Protein AF-A0AA37GIE0-F1 (afdb_monomer_lite)

Sequence (118 aa):
MFTQKQQKRFSWLGVLASCALGAATFTSNHSSIEWRRCDDIHELFEKIGQKVFVPIECGNVTVPLDYSEPNSTATLDLKVIKVKAVKQPSKGNVVMHFGGPTDSGRLTMASLSETMQL

pLDDT: mean 83.8, std 19.46, range [34.72, 98.06]

Secondary structure (DSSP, 8-state):
------------------------------PPP--EE-HHHHHHHHHTT----S-EEEEEEEEES-TT-TT---EEEEEEEEE--SSSS---------S-TTS-HHHHHHHHTTGGG-

Radius of gyration: 30.04 Å; chains: 1; bounding box: 90×72×44 Å

Organism: NCBI:txid708192

Foldseek 3Di:
DDDDDDDDDDDDPDPPPDPPPPPPPPPPPDDDWDWDAPPVLQVVQVVVVHHQPAGKIKTWDKDAPDPVCVPDPHIDTDIDMDGDQPDPPDPDDDDDDPDDVPDDPRNVCSVCVVVVND

Structure (mmCIF, N/CA/C/O backbone):
data_AF-A0AA37GIE0-F1
#
_entry.id   AF-A0AA37GIE0-F1
#
loop_
_atom_site.group_PDB
_atom_site.id
_atom_site.type_symbol
_atom_site.label_atom_id
_atom_site.label_alt_id
_atom_site.label_comp_id
_atom_site.label_asym_id
_atom_site.label_entity_id
_atom_site.label_seq_id
_atom_site.pdbx_PDB_ins_code
_atom_site.Cartn_x
_atom_site.Cartn_y
_atom_site.Cartn_z
_atom_site.occupancy
_atom_site.B_iso_or_equiv
_atom_site.auth_seq_id
_atom_site.auth_comp_id
_atom_site.auth_asym_id
_atom_site.auth_atom_id
_atom_site.pdbx_PDB_model_num
ATOM 1 N N . MET A 1 1 ? 68.443 58.299 24.661 1.00 41.59 1 MET A N 1
ATOM 2 C CA . MET A 1 1 ? 68.233 56.840 24.791 1.00 41.59 1 MET A CA 1
ATOM 3 C C . MET A 1 1 ? 67.553 56.390 23.493 1.00 41.59 1 MET A C 1
ATOM 5 O O . MET A 1 1 ? 66.360 56.589 23.358 1.00 41.59 1 MET A O 1
ATOM 9 N N . PHE A 1 2 ? 68.292 56.236 22.381 1.00 35.38 2 PHE A N 1
ATOM 10 C CA . PHE A 1 2 ? 68.898 54.971 21.892 1.00 35.38 2 PHE A CA 1
ATOM 11 C C . PHE A 1 2 ? 67.900 53.796 22.035 1.00 35.38 2 PHE A C 1
ATOM 13 O O . PHE A 1 2 ? 67.473 53.537 23.148 1.00 35.38 2 PHE A O 1
ATOM 20 N N . THR A 1 3 ? 67.462 53.029 21.029 1.00 34.72 3 THR A N 1
ATOM 21 C CA . THR A 1 3 ? 67.920 52.787 19.648 1.00 34.72 3 THR A CA 1
ATOM 22 C C . THR A 1 3 ? 66.888 51.894 18.935 1.00 34.72 3 THR A C 1
ATOM 24 O O . THR A 1 3 ? 66.233 51.077 19.574 1.00 34.72 3 THR A O 1
ATOM 27 N N . GLN A 1 4 ? 66.798 52.016 17.608 1.00 49.09 4 GLN A N 1
ATOM 28 C CA . GLN A 1 4 ? 66.151 51.084 16.670 1.00 49.09 4 GLN A CA 1
ATOM 29 C C . GLN A 1 4 ? 66.593 49.618 16.852 1.00 49.09 4 GLN A C 1
ATOM 31 O O . GLN A 1 4 ? 67.789 49.364 17.003 1.00 49.09 4 GLN A O 1
ATOM 36 N N . LYS A 1 5 ? 65.683 48.651 16.637 1.00 42.91 5 LYS A N 1
ATOM 37 C CA . LYS A 1 5 ? 66.052 47.403 15.946 1.00 42.91 5 LYS A CA 1
ATOM 38 C C . LYS A 1 5 ? 64.867 46.726 15.244 1.00 42.91 5 LYS A C 1
ATOM 40 O O . LYS A 1 5 ? 63.923 46.256 15.863 1.00 42.91 5 LYS A O 1
ATOM 45 N N . GLN A 1 6 ? 64.991 46.681 13.922 1.00 49.34 6 GLN A N 1
ATOM 46 C CA . GLN A 1 6 ? 64.198 45.949 12.938 1.00 49.34 6 GLN A CA 1
ATOM 47 C C . GLN A 1 6 ? 64.127 44.442 13.239 1.00 49.34 6 GLN A C 1
ATOM 49 O O . GLN A 1 6 ? 65.168 43.798 13.384 1.00 49.34 6 GLN A O 1
ATOM 54 N N . GLN A 1 7 ? 62.926 43.859 13.220 1.00 47.84 7 GLN A N 1
ATOM 55 C CA . GLN A 1 7 ? 62.730 42.409 13.120 1.00 47.84 7 GLN A CA 1
ATOM 56 C C . GLN A 1 7 ? 62.206 42.054 11.724 1.00 47.84 7 GLN A C 1
ATOM 58 O O . GLN A 1 7 ? 61.012 42.067 11.450 1.00 47.84 7 GLN A O 1
ATOM 63 N N . LYS A 1 8 ? 63.140 41.710 10.830 1.00 49.88 8 LYS A N 1
ATOM 64 C CA . LYS A 1 8 ? 62.862 40.899 9.640 1.00 49.88 8 LYS A CA 1
ATOM 65 C C . LYS A 1 8 ? 62.649 39.454 10.081 1.00 49.88 8 LYS A C 1
ATOM 67 O O . LYS A 1 8 ? 63.519 38.929 10.772 1.00 49.88 8 LYS A O 1
ATOM 72 N N . ARG A 1 9 ? 61.577 38.807 9.612 1.00 54.31 9 ARG A N 1
ATOM 73 C CA . ARG A 1 9 ? 61.483 37.350 9.373 1.00 54.31 9 ARG A CA 1
ATOM 74 C C . ARG A 1 9 ? 60.133 37.033 8.721 1.00 54.31 9 ARG A C 1
ATOM 76 O O . ARG A 1 9 ? 59.096 37.177 9.340 1.00 54.31 9 ARG A O 1
ATOM 83 N N . PHE A 1 10 ? 60.123 36.917 7.397 1.00 46.00 10 PHE A N 1
ATOM 84 C CA . PHE A 1 10 ? 60.247 35.671 6.619 1.00 46.00 10 PHE A CA 1
ATOM 85 C C . PHE A 1 10 ? 58.851 35.228 6.154 1.00 46.00 10 PHE A C 1
ATOM 87 O O . PHE A 1 10 ? 58.170 34.445 6.803 1.00 46.00 10 PHE A O 1
ATOM 94 N N . SER A 1 11 ? 58.426 35.812 5.031 1.00 48.69 11 SER A N 1
ATOM 95 C CA . SER A 1 11 ? 57.231 35.410 4.292 1.00 48.69 11 SER A CA 1
ATOM 96 C C . SER A 1 11 ? 57.461 34.015 3.712 1.00 48.69 11 SER A C 1
ATOM 98 O O . SER A 1 11 ? 58.321 33.840 2.849 1.00 48.69 11 SER A O 1
ATOM 100 N N . TRP A 1 12 ? 56.730 33.024 4.219 1.00 42.66 12 TRP A N 1
ATOM 101 C CA . TRP A 1 12 ? 56.562 31.732 3.561 1.00 42.66 12 TRP A CA 1
ATOM 102 C C . TRP A 1 12 ? 55.289 31.819 2.720 1.00 42.66 12 TRP A C 1
ATOM 104 O O . TRP A 1 12 ? 54.180 31.700 3.235 1.00 42.66 12 TRP A O 1
ATOM 114 N N . LEU A 1 13 ? 55.455 32.043 1.417 1.00 46.38 13 LEU A N 1
ATOM 115 C CA . LEU A 1 13 ? 54.426 31.762 0.419 1.00 46.38 13 LEU A CA 1
ATOM 116 C C . LEU A 1 13 ? 54.272 30.238 0.319 1.00 46.38 13 LEU A C 1
ATOM 118 O O . LEU A 1 13 ? 54.940 29.586 -0.478 1.00 46.38 13 LEU A O 1
ATOM 122 N N . GLY A 1 14 ? 53.420 29.665 1.165 1.00 48.72 14 GLY A N 1
ATOM 123 C CA . GLY A 1 14 ? 52.933 28.299 1.008 1.00 48.72 14 GLY A CA 1
ATOM 124 C C . GLY A 1 14 ? 51.670 28.304 0.155 1.00 48.72 14 GLY A C 1
ATOM 125 O O . GLY A 1 14 ? 50.579 28.512 0.678 1.00 48.72 14 GLY A O 1
ATOM 126 N N . VAL A 1 15 ? 51.800 28.090 -1.156 1.00 52.94 15 VAL A N 1
ATOM 127 C CA . VAL A 1 15 ? 50.648 27.786 -2.017 1.00 52.94 15 VAL A CA 1
ATOM 128 C C . VAL A 1 15 ? 50.247 26.338 -1.746 1.00 52.94 15 VAL A C 1
ATOM 130 O O . VAL A 1 15 ? 50.847 25.406 -2.275 1.00 52.94 15 VAL A O 1
ATOM 133 N N . LEU A 1 16 ? 49.241 26.138 -0.895 1.00 56.53 16 LEU A N 1
ATOM 134 C CA . LEU A 1 16 ? 48.553 24.855 -0.777 1.00 56.53 16 LEU A CA 1
ATOM 135 C C . LEU A 1 16 ? 47.533 24.760 -1.914 1.00 56.53 16 LEU A C 1
ATOM 137 O O . LEU A 1 16 ? 46.395 25.211 -1.790 1.00 56.53 16 LEU A O 1
ATOM 141 N N . ALA A 1 17 ? 47.950 24.178 -3.038 1.00 54.75 17 ALA A N 1
ATOM 142 C CA . ALA A 1 17 ? 47.026 23.704 -4.058 1.00 54.75 17 ALA A CA 1
ATOM 143 C C . ALA A 1 17 ? 46.227 22.529 -3.469 1.00 54.75 17 ALA A C 1
ATOM 145 O O . ALA A 1 17 ? 46.654 21.377 -3.507 1.00 54.75 17 ALA A O 1
ATOM 146 N N . SER A 1 18 ? 45.084 22.836 -2.857 1.00 55.62 18 SER A N 1
ATOM 147 C CA . SER A 1 18 ? 44.138 21.824 -2.397 1.00 55.62 18 SER A CA 1
ATOM 148 C C . SER A 1 18 ? 43.475 21.203 -3.621 1.00 55.62 18 SER A C 1
ATOM 150 O O . SER A 1 18 ? 42.666 21.841 -4.292 1.00 55.62 18 SER A O 1
ATOM 152 N N . CYS A 1 19 ? 43.836 19.958 -3.929 1.00 53.28 19 CYS A N 1
ATOM 153 C CA . CYS A 1 19 ? 43.078 19.125 -4.850 1.00 53.28 19 CYS A CA 1
ATOM 154 C C . CYS A 1 19 ? 41.754 18.792 -4.153 1.00 53.28 19 CYS A C 1
ATOM 156 O O . CYS A 1 19 ? 41.672 17.860 -3.354 1.00 53.28 19 CYS A O 1
ATOM 158 N N . ALA A 1 20 ? 40.736 19.625 -4.368 1.00 62.59 20 ALA A N 1
ATOM 159 C CA . ALA A 1 20 ? 39.386 19.304 -3.949 1.00 62.59 20 ALA A CA 1
ATOM 160 C C . ALA A 1 20 ? 38.924 18.114 -4.797 1.00 62.59 20 ALA A C 1
ATOM 162 O O . ALA A 1 20 ? 38.490 18.284 -5.936 1.00 62.59 20 ALA A O 1
ATOM 163 N N . LEU A 1 21 ? 39.043 16.899 -4.254 1.00 60.34 21 LEU A N 1
ATOM 164 C CA . LEU A 1 21 ? 38.203 15.793 -4.690 1.00 60.34 21 LEU A CA 1
ATOM 165 C C . LEU A 1 21 ? 36.766 16.266 -4.473 1.00 60.34 21 LEU A C 1
ATOM 167 O O . LEU A 1 21 ? 36.291 16.334 -3.340 1.00 60.34 21 LEU A O 1
ATOM 171 N N . GLY A 1 22 ? 36.100 16.655 -5.558 1.00 58.00 22 GLY A N 1
ATOM 172 C CA . GLY A 1 22 ? 34.666 16.866 -5.550 1.00 58.00 22 GLY A CA 1
ATOM 173 C C . GLY A 1 22 ? 34.019 15.543 -5.176 1.00 58.00 22 GLY A C 1
ATOM 174 O O . GLY A 1 22 ? 33.893 14.655 -6.015 1.00 58.00 22 GLY A O 1
ATOM 175 N N . ALA A 1 23 ? 33.650 15.385 -3.906 1.00 62.97 23 ALA A N 1
ATOM 176 C CA . ALA A 1 23 ? 32.714 14.354 -3.515 1.00 62.97 23 ALA A CA 1
ATOM 177 C C . ALA A 1 23 ? 31.425 14.657 -4.283 1.00 62.97 23 ALA A C 1
ATOM 179 O O . ALA A 1 23 ? 30.747 15.643 -3.993 1.00 62.97 23 ALA A O 1
ATOM 180 N N . ALA A 1 24 ? 31.130 13.862 -5.311 1.00 63.38 24 ALA A N 1
ATOM 181 C CA . ALA A 1 24 ? 29.838 13.903 -5.964 1.00 63.38 24 ALA A CA 1
ATOM 182 C C . ALA A 1 24 ? 28.800 13.544 -4.898 1.00 63.38 24 ALA A C 1
ATOM 184 O O . ALA A 1 24 ? 28.648 12.383 -4.517 1.00 63.38 24 ALA A O 1
ATOM 185 N N . THR A 1 25 ? 28.129 14.551 -4.348 1.00 53.19 25 THR A N 1
ATOM 186 C CA . THR A 1 25 ? 26.973 14.328 -3.495 1.00 53.19 25 THR A CA 1
ATOM 187 C C . THR A 1 25 ? 25.872 13.810 -4.403 1.00 53.19 25 THR A C 1
ATOM 189 O O . THR A 1 25 ? 25.253 14.583 -5.131 1.00 53.19 25 THR A O 1
ATOM 192 N N . PHE A 1 26 ? 25.647 12.498 -4.397 1.00 56.72 26 PHE A N 1
ATOM 193 C CA . PHE A 1 26 ? 24.429 11.926 -4.949 1.00 56.72 26 PHE A CA 1
ATOM 194 C C . PHE A 1 26 ? 23.268 12.448 -4.100 1.00 56.72 26 PHE A C 1
ATOM 196 O O . PHE A 1 26 ? 22.979 11.928 -3.023 1.00 56.72 26 PHE A O 1
ATOM 203 N N . THR A 1 27 ? 22.635 13.533 -4.548 1.00 47.91 27 THR A N 1
ATOM 204 C CA . THR A 1 27 ? 21.369 13.983 -3.981 1.00 47.91 27 THR A CA 1
ATOM 205 C C . THR A 1 27 ? 20.343 12.937 -4.371 1.00 47.91 27 THR A C 1
ATOM 207 O O . THR A 1 27 ? 19.831 12.929 -5.490 1.00 47.91 27 THR A O 1
ATOM 210 N N . SER A 1 28 ? 20.103 11.997 -3.466 1.00 54.69 28 SER A N 1
ATOM 211 C CA . SER A 1 28 ? 18.996 11.072 -3.599 1.00 54.69 28 SER A CA 1
ATOM 212 C C . SER A 1 28 ? 17.719 11.905 -3.584 1.00 54.69 28 SER A C 1
ATOM 214 O O . SER A 1 28 ? 17.318 12.416 -2.537 1.00 54.69 28 SER A O 1
ATOM 216 N N . ASN A 1 29 ? 17.135 12.130 -4.759 1.00 56.66 29 ASN A N 1
ATOM 217 C CA . ASN A 1 29 ? 15.906 12.893 -4.924 1.00 56.66 29 ASN A CA 1
ATOM 218 C C . ASN A 1 29 ? 14.741 11.995 -4.473 1.00 56.66 29 ASN A C 1
ATOM 220 O O . ASN A 1 29 ? 13.939 11.535 -5.277 1.00 56.66 29 ASN A O 1
ATOM 224 N N . HIS A 1 30 ? 14.718 11.634 -3.186 1.00 58.44 30 HIS A N 1
ATOM 225 C CA . HIS A 1 30 ? 13.636 10.854 -2.601 1.00 58.44 30 HIS A CA 1
ATOM 226 C C . HIS A 1 30 ? 12.414 11.758 -2.518 1.00 58.44 30 HIS A C 1
ATOM 228 O O . HIS A 1 30 ? 12.245 12.522 -1.568 1.00 58.44 30 HIS A O 1
ATOM 234 N N . SER A 1 31 ? 11.560 11.669 -3.532 1.00 72.56 31 SER A N 1
ATOM 235 C CA . SER A 1 31 ? 10.210 12.202 -3.460 1.00 72.56 31 SER A CA 1
ATOM 236 C C . SER A 1 31 ? 9.484 11.549 -2.286 1.00 72.56 31 SER A C 1
ATOM 238 O O . SER A 1 31 ? 9.469 10.321 -2.151 1.00 72.56 31 SER A O 1
ATOM 240 N N . SER A 1 32 ? 8.882 12.368 -1.427 1.00 87.19 32 SER A N 1
ATOM 241 C CA . SER A 1 32 ? 7.915 11.888 -0.447 1.00 87.19 32 SER A CA 1
ATOM 242 C C . SER A 1 32 ? 6.763 11.184 -1.159 1.00 87.19 32 SER A C 1
ATOM 244 O O . SER A 1 32 ? 6.348 11.586 -2.243 1.00 87.19 32 SER A O 1
ATOM 246 N N . ILE A 1 33 ? 6.237 10.122 -0.548 1.00 93.88 33 ILE A N 1
ATOM 247 C CA . ILE A 1 33 ? 5.009 9.494 -1.038 1.00 93.88 33 ILE A CA 1
ATOM 248 C C . ILE A 1 33 ? 3.858 10.459 -0.759 1.00 93.88 33 ILE A C 1
ATOM 250 O O . ILE A 1 33 ? 3.596 10.789 0.400 1.00 93.88 33 ILE A O 1
ATOM 254 N N . GLU A 1 34 ? 3.161 10.865 -1.815 1.00 95.19 34 GLU A N 1
ATOM 255 C CA . GLU A 1 34 ? 1.942 11.661 -1.716 1.00 95.19 34 GLU A CA 1
ATOM 256 C C . GLU A 1 34 ? 0.776 10.762 -1.294 1.00 95.19 34 GLU A C 1
ATOM 258 O O . GLU A 1 34 ? 0.252 9.958 -2.072 1.00 95.19 34 GLU A O 1
ATOM 263 N N . TRP A 1 35 ? 0.400 10.868 -0.020 1.00 96.81 35 TRP A N 1
ATOM 264 C CA . TRP A 1 35 ? -0.679 10.082 0.570 1.00 96.81 35 TRP A CA 1
ATOM 265 C C . TRP A 1 35 ? -2.035 10.727 0.299 1.00 96.81 35 TRP A C 1
ATOM 267 O O . TRP A 1 35 ? -2.246 11.911 0.553 1.00 96.81 35 TRP A O 1
ATOM 277 N N . ARG A 1 36 ? -2.986 9.920 -0.163 1.00 97.12 36 ARG A N 1
ATOM 278 C CA . ARG A 1 36 ? -4.358 10.329 -0.468 1.00 97.12 36 ARG A CA 1
ATOM 279 C C . ARG A 1 36 ? -5.366 9.275 -0.021 1.00 97.12 36 ARG A C 1
ATOM 281 O O . ARG A 1 36 ? -5.000 8.184 0.412 1.00 97.12 36 ARG A O 1
ATOM 288 N N . ARG A 1 37 ? -6.656 9.589 -0.137 1.00 96.69 37 ARG A N 1
ATOM 289 C CA . ARG A 1 37 ? -7.734 8.624 0.116 1.00 96.69 37 ARG A CA 1
ATOM 290 C C . ARG A 1 37 ? -7.668 7.455 -0.880 1.00 96.69 37 ARG A C 1
ATOM 292 O O . ARG A 1 37 ? -7.356 7.642 -2.055 1.00 96.69 37 ARG A O 1
ATOM 299 N N . CYS A 1 38 ? -7.965 6.249 -0.398 1.00 97.38 38 CYS A N 1
ATOM 300 C CA . CYS A 1 38 ? -8.023 5.024 -1.200 1.00 97.38 38 CYS A CA 1
ATOM 301 C C . CYS A 1 38 ? -9.400 4.830 -1.862 1.00 97.38 38 CYS A C 1
ATOM 303 O O . CYS A 1 38 ? -10.144 3.927 -1.476 1.00 97.38 38 CYS A O 1
ATOM 305 N N . ASP A 1 39 ? -9.770 5.684 -2.816 1.00 96.25 39 ASP A N 1
ATOM 306 C CA . ASP A 1 39 ? -11.113 5.637 -3.422 1.00 96.25 39 ASP A CA 1
ATOM 307 C C . ASP A 1 39 ? -11.393 4.304 -4.139 1.00 96.25 39 ASP A C 1
ATOM 309 O O . ASP A 1 39 ? -12.462 3.730 -3.961 1.00 96.25 39 ASP A O 1
ATOM 313 N N . ASP A 1 40 ? -10.395 3.752 -4.840 1.00 95.81 40 ASP A N 1
ATOM 314 C CA . ASP A 1 40 ? -10.492 2.475 -5.561 1.00 95.81 40 ASP A CA 1
ATOM 315 C C . ASP A 1 40 ? -10.787 1.281 -4.639 1.00 95.81 40 ASP A C 1
ATOM 317 O O . ASP A 1 40 ? -11.554 0.386 -4.989 1.00 95.81 40 ASP A O 1
ATOM 321 N N . ILE A 1 41 ? -10.195 1.269 -3.441 1.00 96.88 41 ILE A N 1
ATOM 322 C CA . ILE A 1 41 ? -10.436 0.220 -2.442 1.00 96.88 41 ILE A CA 1
ATOM 323 C C . ILE A 1 41 ? -11.800 0.413 -1.782 1.00 96.88 41 ILE A C 1
ATOM 325 O O . ILE A 1 41 ? -12.521 -0.564 -1.594 1.00 96.88 41 ILE A O 1
ATOM 329 N N . HIS A 1 42 ? -12.161 1.648 -1.426 1.00 96.50 42 HIS A N 1
ATOM 330 C CA . HIS A 1 42 ? -13.461 1.920 -0.815 1.00 96.50 42 HIS A CA 1
ATOM 331 C C . HIS A 1 42 ? -14.615 1.532 -1.746 1.00 96.50 42 HIS A C 1
ATOM 333 O O . HIS A 1 42 ? -15.521 0.834 -1.298 1.00 96.50 42 HIS A O 1
ATOM 339 N N . GLU A 1 43 ? -14.539 1.905 -3.026 1.00 96.38 43 GLU A N 1
ATOM 340 C CA . GLU A 1 43 ? -15.533 1.539 -4.040 1.00 96.38 43 GLU A CA 1
ATOM 341 C C . GLU A 1 43 ? -15.625 0.017 -4.219 1.00 96.38 43 GLU A C 1
ATOM 343 O O . GLU A 1 43 ? -16.719 -0.548 -4.244 1.00 96.38 43 GLU A O 1
ATOM 348 N N . LEU A 1 44 ? -14.479 -0.673 -4.293 1.00 96.06 44 LEU A N 1
ATOM 349 C CA . LEU A 1 44 ? -14.459 -2.127 -4.439 1.00 96.06 44 LEU A CA 1
ATOM 350 C C . LEU A 1 44 ? -15.114 -2.832 -3.246 1.00 96.06 44 LEU A C 1
ATOM 352 O O . LEU A 1 44 ? -15.928 -3.730 -3.453 1.00 96.06 44 LEU A O 1
ATOM 356 N N . PHE A 1 45 ? -14.763 -2.443 -2.018 1.00 95.56 45 PHE A N 1
ATOM 357 C CA . PHE A 1 45 ? -15.311 -3.059 -0.808 1.00 95.56 45 PHE A CA 1
ATOM 358 C C . PHE A 1 45 ? -16.815 -2.801 -0.690 1.00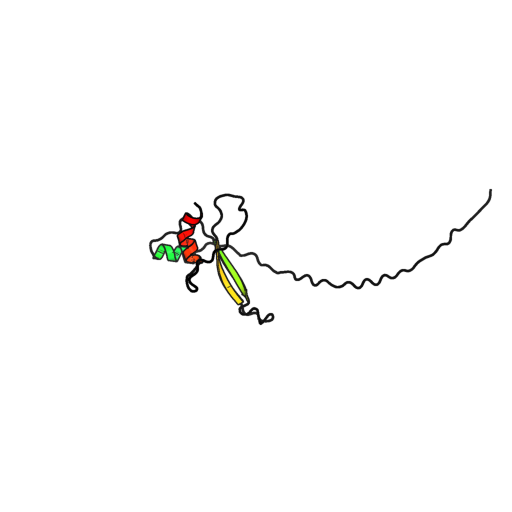 95.56 45 PHE A C 1
ATOM 360 O O . PHE A 1 45 ? -17.571 -3.734 -0.430 1.00 95.56 45 PHE A O 1
ATOM 367 N N . GLU A 1 46 ? -17.260 -1.575 -0.970 1.00 96.00 46 GLU A N 1
ATOM 368 C CA . GLU A 1 46 ? -18.682 -1.230 -0.987 1.00 96.00 46 GLU A CA 1
ATOM 369 C C . GLU A 1 46 ? -19.458 -2.084 -2.000 1.00 96.00 46 GLU A C 1
ATOM 371 O O . GLU A 1 46 ? -20.500 -2.653 -1.670 1.00 96.00 46 GLU A O 1
ATOM 376 N N . LYS A 1 47 ? -18.904 -2.272 -3.204 1.00 97.25 47 LYS A N 1
ATOM 377 C CA . LYS A 1 47 ? -19.514 -3.085 -4.265 1.00 97.25 47 LYS A CA 1
ATOM 378 C C . LYS A 1 47 ? -19.717 -4.552 -3.874 1.00 97.25 47 LYS A C 1
ATOM 380 O O . LYS A 1 47 ? -20.659 -5.179 -4.355 1.00 97.25 47 LYS A O 1
ATOM 385 N N . ILE A 1 48 ? -18.856 -5.105 -3.019 1.00 96.12 48 ILE A N 1
ATOM 386 C CA . ILE A 1 48 ? -18.969 -6.488 -2.521 1.00 96.12 48 ILE A CA 1
ATOM 387 C C . ILE A 1 48 ? -19.701 -6.584 -1.173 1.00 96.12 48 ILE A C 1
ATOM 389 O O . ILE A 1 48 ? -19.696 -7.642 -0.548 1.00 96.12 48 ILE A O 1
ATOM 393 N N . GLY A 1 49 ? -20.327 -5.496 -0.708 1.00 95.69 49 GLY A N 1
ATOM 394 C CA . GLY A 1 49 ? -21.047 -5.462 0.567 1.00 95.69 49 GLY A CA 1
ATOM 395 C C . GLY A 1 49 ? -20.137 -5.550 1.796 1.00 95.69 49 GLY A C 1
ATOM 396 O O . GLY A 1 49 ? -20.591 -5.934 2.872 1.00 95.69 49 GLY A O 1
ATOM 397 N N . GLN A 1 50 ? -18.855 -5.216 1.646 1.00 94.38 50 GLN A N 1
ATOM 398 C CA . GLN A 1 50 ? -17.879 -5.141 2.729 1.00 94.38 50 GLN A CA 1
ATOM 399 C C . GLN A 1 50 ? -17.506 -3.686 3.031 1.00 94.38 50 GLN A C 1
ATOM 401 O O . GLN A 1 50 ? -17.831 -2.755 2.296 1.00 94.38 50 GLN A O 1
ATOM 406 N N . LYS A 1 51 ? -16.810 -3.469 4.147 1.00 92.44 51 LYS A N 1
ATOM 407 C CA . LYS A 1 51 ? -16.359 -2.143 4.567 1.00 92.44 51 LYS A CA 1
ATOM 408 C C . LYS A 1 51 ? -14.935 -2.216 5.100 1.00 92.44 51 LYS A C 1
ATOM 410 O O . LYS A 1 51 ? -14.575 -3.164 5.785 1.00 92.44 51 LYS A O 1
ATOM 415 N N . VAL A 1 52 ? -14.148 -1.181 4.817 1.00 94.12 52 VAL A N 1
ATOM 416 C CA . VAL A 1 52 ? -12.875 -0.945 5.505 1.00 94.12 52 VAL A CA 1
ATOM 417 C C . VAL A 1 52 ? -13.169 -0.224 6.821 1.00 94.12 52 VAL A C 1
ATOM 419 O O . VAL A 1 52 ? -13.752 0.864 6.815 1.00 94.12 52 VAL A O 1
ATOM 422 N N . PHE A 1 53 ? -12.799 -0.836 7.945 1.00 91.00 53 PHE A N 1
ATOM 423 C CA . PHE A 1 53 ? -13.185 -0.363 9.280 1.00 91.00 53 PHE A CA 1
ATOM 424 C C . PHE A 1 53 ? -12.256 0.705 9.865 1.00 91.00 53 PHE A C 1
ATOM 426 O O . PHE A 1 53 ? -12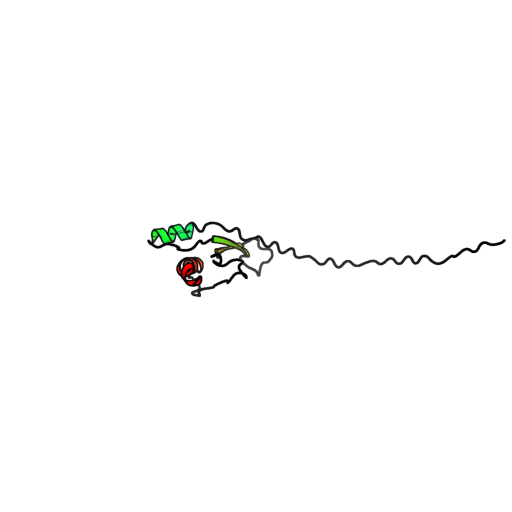.685 1.484 10.715 1.00 91.00 53 PHE A O 1
ATOM 433 N N . VAL A 1 54 ? -11.019 0.804 9.376 1.00 93.88 54 VAL A N 1
ATOM 434 C CA . VAL A 1 54 ? -10.033 1.790 9.843 1.00 93.88 54 VAL A CA 1
ATOM 435 C C . VAL A 1 54 ? -9.642 2.770 8.731 1.00 93.88 54 VAL A C 1
ATOM 437 O O . VAL A 1 54 ? -9.739 2.433 7.549 1.00 93.88 54 VAL A O 1
ATOM 440 N N . PRO A 1 55 ? -9.185 3.990 9.066 1.00 94.88 55 PRO A N 1
ATOM 441 C CA . PRO A 1 55 ? -8.689 4.927 8.066 1.00 94.88 55 PRO A CA 1
ATOM 442 C C . PRO A 1 55 ? -7.480 4.363 7.310 1.00 94.88 55 PRO A C 1
ATOM 444 O O . PRO A 1 55 ? -6.468 4.001 7.918 1.00 94.88 55 PRO A O 1
ATOM 447 N N . ILE A 1 56 ? -7.582 4.339 5.981 1.00 97.25 56 ILE A N 1
ATOM 448 C CA . ILE A 1 56 ? -6.514 3.918 5.071 1.00 97.25 56 ILE A CA 1
ATOM 449 C C . ILE A 1 56 ? -6.086 5.068 4.160 1.00 97.25 56 ILE A C 1
ATOM 451 O O . ILE A 1 56 ? -6.909 5.855 3.688 1.00 97.25 56 ILE A O 1
ATOM 455 N N . GLU A 1 57 ? -4.785 5.142 3.902 1.00 98.00 57 GLU A N 1
ATOM 456 C CA . GLU A 1 57 ? -4.159 6.082 2.974 1.00 98.00 57 GLU A CA 1
ATOM 457 C C . GLU A 1 57 ? -3.473 5.301 1.852 1.00 98.00 57 GLU A C 1
ATOM 459 O O . GLU A 1 57 ? -2.872 4.256 2.087 1.00 98.00 57 GLU A O 1
ATOM 464 N N . CYS A 1 58 ? -3.550 5.804 0.627 1.00 98.06 58 CYS A N 1
ATOM 465 C CA . CYS A 1 58 ? -2.938 5.201 -0.549 1.00 98.06 58 CYS A CA 1
ATOM 466 C C . CYS A 1 58 ? -1.972 6.183 -1.198 1.00 98.06 58 CYS A C 1
ATOM 468 O O . CYS A 1 58 ? -2.158 7.392 -1.108 1.00 98.06 58 CYS A O 1
ATOM 470 N N . GLY A 1 59 ? -0.956 5.658 -1.867 1.00 97.06 59 GLY A N 1
ATOM 471 C CA . GLY A 1 59 ? 0.028 6.451 -2.595 1.00 97.06 59 GLY A CA 1
ATOM 472 C C . GLY A 1 59 ? 0.729 5.610 -3.653 1.00 97.06 59 GLY A C 1
ATOM 473 O O . GLY A 1 59 ? 0.477 4.405 -3.759 1.00 97.06 59 GLY A O 1
ATOM 474 N N . ASN A 1 60 ? 1.617 6.245 -4.410 1.00 96.88 60 ASN A N 1
ATOM 475 C CA . ASN A 1 60 ? 2.453 5.580 -5.404 1.00 96.88 60 ASN A CA 1
ATOM 476 C C . ASN A 1 60 ? 3.927 5.727 -5.027 1.00 96.88 60 ASN A C 1
ATOM 478 O O . ASN A 1 60 ? 4.353 6.769 -4.530 1.00 96.88 60 ASN A O 1
ATOM 482 N N . VAL A 1 61 ? 4.698 4.678 -5.298 1.00 95.75 61 VAL A N 1
ATOM 483 C CA . VAL A 1 61 ? 6.159 4.710 -5.304 1.00 95.75 61 VAL A CA 1
ATOM 484 C C . VAL A 1 61 ? 6.601 4.406 -6.728 1.00 95.75 61 VAL A C 1
ATOM 486 O O . VAL A 1 61 ? 6.468 3.274 -7.191 1.00 95.75 61 VAL A O 1
ATOM 489 N N . THR A 1 62 ? 7.090 5.422 -7.429 1.00 95.81 62 THR A N 1
ATOM 490 C CA . THR A 1 62 ? 7.596 5.276 -8.795 1.00 95.81 62 THR A CA 1
ATOM 491 C C . THR A 1 62 ? 9.010 4.710 -8.755 1.00 95.81 62 THR A C 1
ATOM 493 O O . THR A 1 62 ? 9.888 5.256 -8.087 1.00 95.81 62 THR A O 1
ATOM 496 N N . VAL A 1 63 ? 9.231 3.612 -9.470 1.00 95.12 63 VAL A N 1
ATOM 497 C CA . VAL A 1 63 ? 10.529 2.938 -9.579 1.00 95.12 63 VAL A CA 1
ATOM 498 C C . VAL A 1 63 ? 10.946 2.824 -11.046 1.00 95.12 63 VAL A C 1
ATOM 500 O O . VAL A 1 63 ? 10.073 2.821 -11.916 1.00 95.12 63 VAL A O 1
ATOM 503 N N . PRO A 1 64 ? 12.249 2.722 -11.357 1.00 96.50 64 PRO A N 1
ATOM 504 C CA . PRO A 1 64 ? 12.703 2.325 -12.685 1.00 96.50 64 PRO A CA 1
ATOM 505 C C . PRO A 1 64 ? 12.076 0.996 -13.105 1.00 96.50 64 PRO A C 1
ATOM 507 O O . PRO A 1 64 ? 11.912 0.094 -12.282 1.00 96.50 64 PRO A O 1
ATOM 510 N N . LEU A 1 65 ? 11.744 0.873 -14.388 1.00 97.62 65 LEU A N 1
ATOM 511 C CA . LEU A 1 65 ? 11.234 -0.381 -14.934 1.00 97.62 65 LEU A CA 1
ATOM 512 C C . LEU A 1 65 ? 12.316 -1.474 -14.938 1.00 97.62 65 LEU A C 1
ATOM 514 O O . LEU A 1 65 ? 12.031 -2.613 -14.579 1.00 97.62 65 LEU A O 1
ATOM 518 N N . ASP A 1 66 ? 13.549 -1.113 -15.303 1.00 97.25 66 ASP A N 1
ATOM 519 C CA . ASP A 1 66 ? 14.722 -1.986 -15.247 1.00 97.25 66 ASP A CA 1
ATOM 520 C C . ASP A 1 66 ? 15.889 -1.254 -14.575 1.00 97.25 66 ASP A C 1
ATOM 522 O O . ASP A 1 66 ? 16.400 -0.251 -15.072 1.00 97.25 66 ASP A O 1
ATOM 526 N N . TYR A 1 67 ? 16.327 -1.770 -13.428 1.00 96.06 67 TYR A N 1
ATOM 527 C CA . TYR A 1 67 ? 17.461 -1.223 -12.684 1.00 96.06 67 TYR A CA 1
ATOM 528 C C . TYR A 1 67 ? 18.820 -1.472 -13.364 1.00 96.06 67 TYR A C 1
ATOM 530 O O . TYR A 1 67 ? 19.806 -0.841 -12.985 1.00 96.06 67 TYR A O 1
ATOM 538 N N . SER A 1 68 ? 18.889 -2.363 -14.358 1.00 97.94 68 SER A N 1
ATOM 539 C CA . SER A 1 68 ? 20.099 -2.634 -15.151 1.00 97.94 68 SER A CA 1
ATOM 540 C C . SER A 1 68 ? 20.338 -1.585 -16.242 1.00 97.94 68 SER A C 1
ATOM 542 O O . SER A 1 68 ? 21.447 -1.494 -16.769 1.00 97.94 68 SER A O 1
ATOM 544 N N . GLU A 1 69 ? 19.327 -0.769 -16.557 1.00 97.00 69 GLU A N 1
ATOM 545 C CA . GLU A 1 69 ? 19.383 0.310 -17.546 1.00 97.00 69 GLU A CA 1
ATOM 546 C C . GLU A 1 69 ? 19.297 1.691 -16.864 1.00 97.00 69 GLU A C 1
ATOM 548 O O . GLU A 1 69 ? 18.269 2.367 -16.933 1.00 97.00 69 GLU A O 1
ATOM 553 N N . PRO A 1 70 ? 20.373 2.181 -16.219 1.00 91.31 70 PRO A N 1
ATOM 554 C CA . PRO A 1 70 ? 20.322 3.377 -15.366 1.00 91.31 70 PRO A CA 1
ATOM 555 C C . PRO A 1 70 ? 20.001 4.686 -16.107 1.00 91.31 70 PRO A C 1
ATOM 557 O O . PRO A 1 70 ? 19.669 5.681 -15.470 1.00 91.31 70 PRO A O 1
ATOM 560 N N . ASN A 1 71 ? 20.112 4.699 -17.440 1.00 95.00 71 ASN A N 1
ATOM 561 C CA . ASN A 1 71 ? 19.789 5.857 -18.281 1.00 95.00 71 ASN A CA 1
ATOM 562 C C . ASN A 1 71 ? 18.361 5.808 -18.851 1.00 95.00 71 ASN A C 1
ATOM 564 O O . ASN A 1 71 ? 17.953 6.734 -19.552 1.00 95.00 71 ASN A O 1
ATOM 568 N N . SER A 1 72 ? 17.618 4.727 -18.602 1.00 96.38 72 SER A N 1
ATOM 569 C CA . SER A 1 72 ? 16.234 4.598 -19.044 1.00 96.38 72 SER A CA 1
ATOM 570 C C . SER A 1 72 ? 15.324 5.518 -18.231 1.00 96.38 72 SER A C 1
ATOM 572 O O . SER A 1 72 ? 15.470 5.658 -17.018 1.00 96.38 72 SER A O 1
ATOM 574 N N . THR A 1 73 ? 14.356 6.143 -18.899 1.00 96.62 73 THR A N 1
ATOM 575 C CA . THR A 1 73 ? 13.306 6.948 -18.254 1.00 96.62 73 THR A CA 1
ATOM 576 C C . THR A 1 73 ? 12.020 6.156 -18.026 1.00 96.62 73 THR A C 1
ATOM 578 O O . THR A 1 73 ? 11.046 6.708 -17.517 1.00 96.62 73 THR A O 1
ATOM 581 N N . ALA A 1 74 ? 11.993 4.874 -18.409 1.00 97.50 74 ALA A N 1
ATOM 582 C CA . ALA A 1 74 ? 10.841 4.010 -18.209 1.00 97.50 74 ALA A CA 1
ATOM 583 C C . ALA A 1 74 ? 10.661 3.689 -16.720 1.00 97.50 74 ALA A C 1
ATOM 585 O O . ALA A 1 74 ? 11.598 3.263 -16.040 1.00 97.50 74 ALA A O 1
ATOM 586 N N . THR A 1 75 ? 9.439 3.862 -16.222 1.00 96.94 75 THR A N 1
ATOM 587 C CA . THR A 1 75 ? 9.106 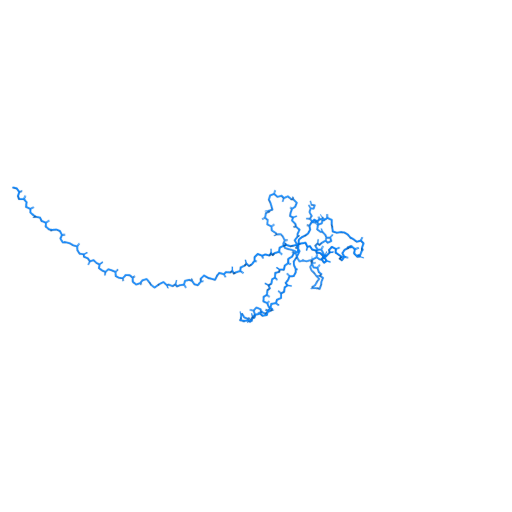3.671 -14.809 1.00 96.94 75 THR A CA 1
ATOM 588 C C . THR A 1 75 ? 7.866 2.806 -14.613 1.00 96.94 75 THR A C 1
ATOM 590 O O . THR A 1 75 ? 7.063 2.600 -15.525 1.00 96.94 75 THR A O 1
ATOM 593 N N . LEU A 1 76 ? 7.718 2.300 -13.391 1.00 97.06 76 LEU A N 1
ATOM 594 C CA . LEU A 1 76 ? 6.551 1.587 -12.895 1.00 97.06 76 LEU A CA 1
ATOM 595 C C . LEU A 1 76 ? 6.080 2.234 -11.590 1.00 97.06 76 LEU A C 1
ATOM 597 O O . LEU A 1 76 ? 6.874 2.462 -10.679 1.00 97.06 76 LEU A O 1
ATOM 601 N N . ASP A 1 77 ? 4.775 2.466 -11.472 1.00 96.31 77 ASP A N 1
ATOM 602 C CA . ASP A 1 77 ? 4.162 2.938 -10.232 1.00 96.31 77 ASP A CA 1
ATOM 603 C C . ASP A 1 77 ? 3.728 1.763 -9.352 1.00 96.31 77 ASP A C 1
ATOM 605 O O . ASP A 1 77 ? 2.735 1.078 -9.621 1.00 96.31 77 ASP A O 1
ATOM 609 N N . LEU A 1 78 ? 4.437 1.566 -8.242 1.00 96.31 78 LEU A N 1
ATOM 610 C CA . LEU A 1 78 ? 4.027 0.639 -7.197 1.00 96.31 78 LEU A CA 1
ATOM 611 C C . LEU A 1 78 ? 2.955 1.303 -6.332 1.00 96.31 78 LEU A C 1
ATOM 613 O O . LEU A 1 78 ? 3.229 2.233 -5.571 1.00 96.31 78 LEU A O 1
ATOM 617 N N . LYS A 1 79 ? 1.717 0.817 -6.431 1.00 96.94 79 LYS A N 1
ATOM 618 C CA . LYS A 1 79 ? 0.615 1.285 -5.582 1.00 96.94 79 LYS A CA 1
ATOM 619 C C . LYS A 1 79 ? 0.798 0.746 -4.167 1.00 96.94 79 LYS A C 1
ATOM 621 O O . LYS A 1 79 ? 0.852 -0.467 -3.967 1.00 96.94 79 LYS A O 1
ATOM 626 N N . VAL A 1 80 ? 0.809 1.631 -3.178 1.00 97.25 80 VAL A N 1
ATOM 627 C CA . VAL A 1 80 ? 0.954 1.284 -1.760 1.00 97.25 80 VAL A CA 1
ATOM 628 C C . VAL A 1 80 ? -0.270 1.704 -0.954 1.00 97.25 80 VAL A C 1
ATOM 630 O O . VAL A 1 80 ? -0.996 2.628 -1.320 1.00 97.25 80 VAL A O 1
ATOM 633 N N . ILE A 1 81 ? -0.503 0.999 0.152 1.00 98.00 81 ILE A N 1
ATOM 634 C CA . ILE A 1 81 ? -1.500 1.336 1.171 1.00 98.00 81 ILE A CA 1
ATOM 635 C C . ILE A 1 81 ? -0.793 1.490 2.516 1.00 98.00 81 ILE A C 1
ATOM 637 O O . ILE A 1 81 ? 0.174 0.786 2.810 1.00 98.00 81 ILE A O 1
ATOM 641 N N . LYS A 1 82 ? -1.291 2.403 3.339 1.00 97.44 82 LYS A N 1
ATOM 642 C CA . LYS A 1 82 ? -0.822 2.668 4.688 1.00 97.44 82 LYS A CA 1
ATOM 643 C C . LYS A 1 82 ? -2.004 2.758 5.635 1.00 97.44 82 LYS A C 1
ATOM 645 O O . LYS A 1 82 ? -3.022 3.379 5.345 1.00 97.44 82 LYS A O 1
ATOM 650 N N . VAL A 1 83 ? -1.806 2.176 6.806 1.00 96.94 83 VAL A N 1
ATOM 651 C CA . VAL A 1 83 ? -2.686 2.293 7.960 1.00 96.94 83 VAL A CA 1
ATOM 652 C C . VAL A 1 83 ? -1.869 2.989 9.044 1.00 96.94 83 VAL A C 1
ATOM 654 O O . VAL A 1 83 ? -0.763 2.551 9.367 1.00 96.94 83 VAL A O 1
ATOM 657 N N . LYS A 1 84 ? -2.348 4.120 9.567 1.00 95.75 84 LYS A N 1
ATOM 658 C CA . LYS A 1 84 ? -1.631 4.846 10.627 1.00 95.75 84 LYS A CA 1
ATOM 659 C C . LYS A 1 84 ? -1.722 4.071 11.942 1.00 95.75 84 LYS A C 1
ATOM 661 O O . LYS A 1 84 ? -2.766 3.517 12.267 1.00 95.75 84 LYS A O 1
ATOM 666 N N . ALA A 1 85 ? -0.637 4.073 12.716 1.00 94.94 85 ALA A N 1
ATOM 667 C CA . ALA A 1 85 ? -0.651 3.506 14.060 1.00 94.94 85 ALA A CA 1
ATOM 668 C C . ALA A 1 85 ? -1.698 4.221 14.929 1.00 94.94 85 ALA A C 1
ATOM 670 O O . ALA A 1 85 ? -1.753 5.453 14.945 1.00 94.94 85 ALA A O 1
ATOM 671 N N . VAL A 1 86 ? -2.493 3.458 15.681 1.00 93.38 86 VAL A N 1
ATOM 672 C CA . VAL A 1 86 ? -3.501 4.023 16.595 1.00 93.38 86 VAL A CA 1
ATOM 673 C C . VAL A 1 86 ? -2.831 4.815 17.716 1.00 93.38 86 VAL A C 1
ATOM 675 O O . VAL A 1 86 ? -3.264 5.910 18.066 1.00 93.38 86 VAL A O 1
ATOM 678 N N . LYS A 1 87 ? -1.736 4.272 18.263 1.00 93.62 87 LYS A N 1
ATOM 679 C CA . LYS A 1 87 ? -0.946 4.915 19.316 1.00 93.62 87 LYS A CA 1
ATOM 680 C C . LYS A 1 87 ? 0.139 5.786 18.696 1.00 93.62 87 LYS A C 1
ATOM 682 O O . LYS A 1 87 ? 0.924 5.319 17.872 1.00 93.62 87 LYS A O 1
ATOM 687 N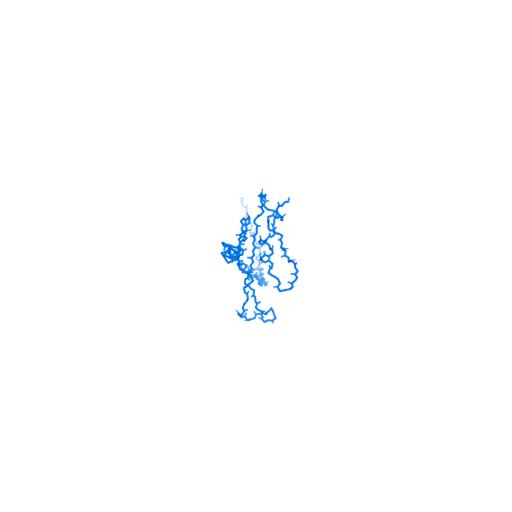 N . GLN A 1 88 ? 0.186 7.041 19.130 1.00 94.50 88 GLN A N 1
ATOM 688 C CA . GLN A 1 88 ? 1.165 8.032 18.695 1.00 94.50 88 GLN A CA 1
ATOM 689 C C . GLN A 1 88 ? 2.097 8.433 19.859 1.00 94.50 88 GLN A C 1
ATOM 691 O O . GLN A 1 88 ? 1.666 8.383 21.012 1.00 94.50 88 GLN A O 1
ATOM 696 N N . PRO A 1 89 ? 3.351 8.839 19.578 1.00 95.69 89 PRO A N 1
ATOM 697 C CA . PRO A 1 89 ? 3.972 8.861 18.252 1.00 95.69 89 PRO A CA 1
ATOM 698 C C . PRO A 1 89 ? 4.294 7.445 17.749 1.00 95.69 89 PRO A C 1
ATOM 700 O O . PRO A 1 89 ? 4.706 6.576 18.520 1.00 95.69 89 PRO A O 1
ATOM 703 N N . SER A 1 90 ? 4.113 7.210 16.447 1.00 95.38 90 SER A N 1
ATOM 704 C CA . SER A 1 90 ? 4.572 5.960 15.832 1.00 95.38 90 SER A CA 1
ATOM 705 C C . SER A 1 90 ? 6.094 5.821 15.953 1.00 95.38 90 SER A C 1
ATOM 707 O O . SER A 1 90 ? 6.827 6.792 15.769 1.00 95.38 90 SER A O 1
ATOM 709 N N . LYS A 1 91 ? 6.579 4.598 16.198 1.00 95.94 91 LYS A N 1
ATOM 710 C CA . LYS A 1 91 ? 8.019 4.274 16.209 1.00 95.94 91 LYS A CA 1
ATOM 711 C C . LYS A 1 91 ? 8.601 4.031 14.812 1.00 95.94 91 LYS A C 1
ATOM 713 O O . LYS A 1 91 ? 9.807 3.857 14.682 1.00 95.94 91 LYS A O 1
ATOM 718 N N . GLY A 1 92 ? 7.761 3.977 13.780 1.00 94.75 92 GLY A N 1
ATOM 719 C CA . GLY A 1 92 ? 8.181 3.689 12.411 1.00 94.75 92 GLY A CA 1
ATOM 720 C C . GLY A 1 92 ? 7.061 3.080 11.573 1.00 94.75 92 GLY A C 1
ATOM 721 O O . GLY A 1 92 ? 5.883 3.208 11.905 1.00 94.75 92 GLY A O 1
ATOM 722 N N . ASN A 1 93 ? 7.438 2.414 10.481 1.00 94.62 93 ASN A N 1
ATOM 723 C CA . ASN A 1 93 ? 6.518 1.677 9.617 1.00 94.62 93 ASN A CA 1
ATOM 724 C C . ASN A 1 93 ? 6.878 0.189 9.643 1.00 94.62 93 ASN A C 1
ATOM 726 O O . ASN A 1 93 ? 8.057 -0.160 9.603 1.00 94.62 93 ASN A O 1
ATOM 730 N N . VAL A 1 94 ? 5.865 -0.674 9.650 1.00 95.31 94 VAL A N 1
ATOM 731 C CA . VAL A 1 94 ? 6.027 -2.105 9.376 1.00 95.31 94 VAL A CA 1
ATOM 732 C C . VAL A 1 94 ? 5.557 -2.338 7.949 1.00 95.31 94 VAL A C 1
ATOM 734 O O . VAL A 1 94 ? 4.395 -2.096 7.631 1.00 95.31 94 VAL A O 1
ATOM 737 N N . VAL A 1 95 ? 6.469 -2.765 7.080 1.00 95.69 95 VAL A N 1
ATOM 738 C CA . VAL A 1 95 ? 6.148 -3.105 5.691 1.00 95.69 95 VAL A CA 1
ATOM 739 C C . VAL A 1 95 ? 5.819 -4.587 5.637 1.00 95.69 95 VAL A C 1
ATOM 741 O O . VAL A 1 95 ? 6.618 -5.410 6.078 1.00 95.69 95 VAL A O 1
ATOM 744 N N . MET A 1 96 ? 4.642 -4.921 5.111 1.00 94.81 96 MET A N 1
ATOM 745 C CA . MET A 1 96 ? 4.195 -6.305 5.000 1.00 94.81 96 MET A CA 1
ATOM 746 C C . MET A 1 96 ? 4.089 -6.740 3.548 1.00 94.81 96 MET A C 1
ATOM 748 O O . MET A 1 96 ? 3.565 -6.020 2.699 1.00 94.81 96 MET A O 1
ATOM 752 N N . HIS A 1 97 ? 4.548 -7.960 3.302 1.00 94.12 97 HIS A N 1
ATOM 753 C CA . HIS A 1 97 ? 4.268 -8.718 2.098 1.00 94.12 97 HIS A CA 1
ATOM 754 C C . HIS A 1 97 ? 3.512 -9.977 2.528 1.00 94.12 97 HIS A C 1
ATOM 756 O O . HIS A 1 97 ? 4.029 -10.758 3.323 1.00 94.12 97 HIS A O 1
ATOM 762 N N . PHE A 1 98 ? 2.284 -10.154 2.044 1.00 94.31 98 PHE A N 1
ATOM 763 C CA . PHE A 1 98 ? 1.391 -11.223 2.511 1.00 94.31 98 PHE A CA 1
ATOM 764 C C . PHE A 1 98 ? 1.614 -12.574 1.805 1.00 94.31 98 PHE A C 1
ATOM 766 O O . PHE A 1 9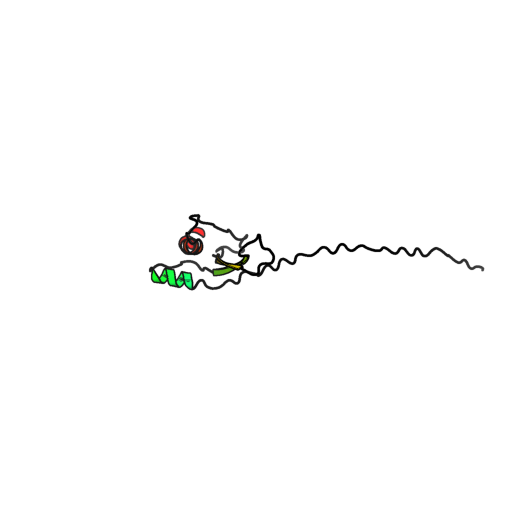8 ? 0.961 -13.554 2.152 1.00 94.31 98 PHE A O 1
ATOM 773 N N . GLY A 1 99 ? 2.556 -12.650 0.859 1.00 93.19 99 GLY A N 1
ATOM 774 C CA . GLY A 1 99 ? 2.787 -13.834 0.027 1.00 93.19 99 GLY A CA 1
ATOM 775 C C . GLY A 1 99 ? 1.859 -13.867 -1.187 1.00 93.19 99 GLY A C 1
ATOM 776 O O . GLY A 1 99 ? 1.236 -12.857 -1.495 1.00 93.19 99 GLY A O 1
ATOM 777 N N . GLY A 1 100 ? 1.804 -15.018 -1.876 1.00 85.25 100 GLY A N 1
ATOM 778 C CA . GLY A 1 100 ? 0.977 -15.228 -3.073 1.00 85.25 100 GLY A CA 1
ATOM 779 C C . GLY A 1 100 ? 1.316 -14.231 -4.189 1.00 85.25 100 GLY A C 1
ATOM 780 O O . GLY A 1 100 ? 0.698 -13.184 -4.257 1.00 85.25 100 GLY A O 1
ATOM 781 N N . PRO A 1 101 ? 2.262 -14.494 -5.099 1.00 88.94 101 PRO A N 1
ATOM 782 C CA . PRO A 1 101 ? 2.890 -13.464 -5.946 1.00 88.94 101 PRO A CA 1
ATOM 783 C C . PRO A 1 101 ? 1.937 -12.581 -6.780 1.00 88.94 101 PRO A C 1
ATOM 785 O O . PRO A 1 101 ? 2.338 -11.504 -7.216 1.00 88.94 101 PRO A O 1
ATOM 788 N N . THR A 1 102 ? 0.701 -13.026 -7.018 1.00 90.75 102 THR A N 1
ATOM 789 C CA . THR A 1 102 ? -0.337 -12.296 -7.764 1.00 90.75 102 THR A CA 1
ATOM 790 C C . THR A 1 102 ? -1.354 -11.582 -6.862 1.00 90.75 102 THR A C 1
ATOM 792 O O . THR A 1 102 ? -2.049 -10.677 -7.323 1.00 90.75 102 THR A O 1
ATOM 795 N N . ASP A 1 103 ? -1.447 -11.951 -5.585 1.00 92.88 103 ASP A N 1
ATOM 796 C CA . ASP A 1 103 ? -2.438 -11.401 -4.668 1.00 92.88 103 ASP A CA 1
ATOM 797 C C . ASP A 1 103 ? -2.118 -9.951 -4.293 1.00 92.88 103 ASP A C 1
ATOM 799 O O . ASP A 1 103 ? -0.972 -9.538 -4.087 1.00 92.88 103 ASP A O 1
ATOM 803 N N . SER A 1 104 ? -3.167 -9.136 -4.183 1.00 94.62 104 SER A N 1
ATOM 804 C CA . SER A 1 104 ? -3.002 -7.723 -3.866 1.00 94.62 104 SER A CA 1
ATOM 805 C C . SER A 1 104 ? -2.769 -7.518 -2.374 1.00 94.62 104 SER A C 1
ATOM 807 O O . SER A 1 104 ? -3.713 -7.471 -1.585 1.00 94.62 104 SER A O 1
ATOM 809 N N . GLY A 1 105 ? -1.519 -7.245 -1.993 1.00 96.06 105 GLY A N 1
ATOM 810 C CA . GLY A 1 105 ? -1.193 -6.839 -0.623 1.00 96.06 105 GLY A CA 1
ATOM 811 C C . GLY A 1 105 ? -1.971 -5.604 -0.147 1.00 96.06 105 GLY A C 1
ATOM 812 O O . GLY A 1 105 ? -2.221 -5.464 1.049 1.00 96.06 105 GLY A O 1
ATOM 813 N N . ARG A 1 106 ? -2.427 -4.737 -1.069 1.00 96.62 106 ARG A N 1
ATOM 814 C CA . ARG A 1 106 ? -3.293 -3.595 -0.735 1.00 96.62 106 ARG A CA 1
ATOM 815 C C . ARG A 1 106 ? -4.666 -4.033 -0.235 1.00 96.62 106 ARG A C 1
ATOM 817 O O . ARG A 1 106 ? -5.131 -3.515 0.777 1.00 96.62 106 ARG A O 1
ATOM 824 N N . LEU A 1 107 ? -5.299 -4.973 -0.937 1.00 95.81 107 LEU A N 1
ATOM 825 C CA . LEU A 1 107 ? -6.617 -5.493 -0.570 1.00 95.81 107 LEU A CA 1
ATOM 826 C C . LEU A 1 107 ? -6.537 -6.329 0.708 1.00 95.81 107 LEU A C 1
ATOM 828 O O . LEU A 1 107 ? -7.368 -6.159 1.597 1.00 95.81 107 LEU A O 1
ATOM 832 N N . THR A 1 108 ? -5.491 -7.147 0.846 1.00 95.75 108 THR A N 1
ATOM 833 C CA . THR A 1 108 ? -5.247 -7.929 2.064 1.00 95.75 108 THR A CA 1
ATOM 834 C C . THR A 1 108 ? -5.038 -7.024 3.276 1.00 95.75 108 THR A C 1
ATOM 836 O O . THR A 1 108 ? -5.683 -7.221 4.303 1.00 95.75 108 THR A O 1
ATOM 839 N N . MET A 1 109 ? -4.213 -5.977 3.152 1.00 97.00 109 MET A N 1
ATOM 840 C CA . MET A 1 109 ? -4.048 -4.990 4.221 1.00 97.00 109 MET A CA 1
ATOM 841 C C . MET A 1 109 ? -5.373 -4.295 4.547 1.00 97.00 109 MET A C 1
ATOM 843 O O . MET A 1 109 ? -5.715 -4.190 5.716 1.00 97.00 109 MET A O 1
ATOM 847 N N . ALA A 1 110 ? -6.148 -3.852 3.551 1.00 96.38 110 ALA A N 1
ATOM 848 C CA . ALA A 1 110 ? -7.442 -3.212 3.800 1.00 96.38 110 ALA A CA 1
ATOM 849 C C . ALA A 1 110 ? -8.399 -4.130 4.582 1.00 96.38 110 ALA A C 1
ATOM 851 O O . ALA A 1 110 ? -9.027 -3.678 5.537 1.00 96.38 110 ALA A O 1
ATOM 852 N N . SER A 1 111 ? -8.433 -5.422 4.240 1.00 95.44 111 SER A N 1
ATOM 853 C CA . SER A 1 111 ? -9.263 -6.423 4.916 1.00 95.44 111 SER A CA 1
ATOM 854 C C . SER A 1 111 ? -8.805 -6.748 6.342 1.00 95.44 111 SER A C 1
ATOM 856 O O . SER A 1 111 ? -9.651 -7.015 7.189 1.00 95.44 111 SER A O 1
ATOM 858 N N . LEU A 1 112 ? -7.495 -6.774 6.610 1.00 94.94 112 LEU A N 1
ATOM 859 C CA . LEU A 1 112 ? -6.934 -7.210 7.901 1.00 94.94 112 LEU A CA 1
ATOM 860 C C . LEU A 1 112 ? -6.543 -6.052 8.829 1.00 94.94 112 LEU A C 1
ATOM 862 O O . LEU A 1 112 ? -6.210 -6.273 9.993 1.00 94.94 112 LEU A O 1
ATOM 866 N N . SER A 1 113 ? -6.570 -4.820 8.323 1.00 95.00 113 SER A N 1
ATOM 867 C CA . SER A 1 113 ? -6.019 -3.635 8.987 1.00 95.00 113 SER A CA 1
ATOM 868 C C . SER A 1 113 ? -6.570 -3.372 10.388 1.00 95.00 113 SER A C 1
ATOM 870 O O . SER A 1 113 ? -5.830 -2.874 11.230 1.00 95.00 113 SER A O 1
ATOM 872 N N . GLU A 1 114 ? -7.827 -3.720 10.657 1.00 94.19 114 GLU A N 1
ATOM 873 C CA . GLU A 1 114 ? -8.419 -3.621 11.994 1.00 94.19 114 GLU A CA 1
ATOM 874 C C . GLU A 1 114 ? -7.811 -4.643 12.965 1.00 94.19 114 GLU A C 1
ATOM 876 O O . GLU A 1 114 ? -7.349 -4.273 14.042 1.00 94.19 114 GLU A O 1
ATOM 881 N N . THR A 1 115 ? -7.723 -5.918 12.570 1.00 93.62 115 THR A N 1
ATOM 882 C CA . THR A 1 115 ? -7.126 -6.982 13.396 1.00 93.62 115 THR A CA 1
ATOM 883 C C . THR A 1 115 ? -5.655 -6.712 13.695 1.00 93.62 115 THR A C 1
ATOM 885 O O . THR A 1 115 ? -5.177 -7.007 14.782 1.00 93.62 115 THR A O 1
ATOM 888 N N . MET A 1 116 ? -4.934 -6.115 12.747 1.00 91.44 116 MET A N 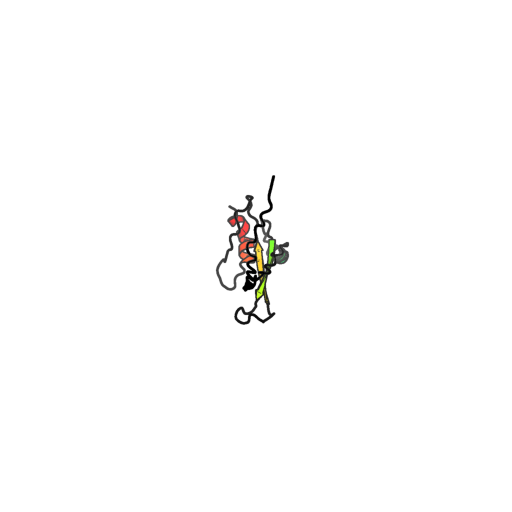1
ATOM 889 C CA . MET A 1 116 ? -3.514 -5.787 12.891 1.00 91.44 116 MET A CA 1
ATOM 890 C C . MET A 1 116 ? -3.239 -4.612 13.845 1.00 91.44 116 MET A C 1
ATOM 892 O O . MET A 1 116 ? -2.076 -4.292 14.095 1.00 91.44 116 MET A O 1
ATOM 896 N N . GLN A 1 117 ? -4.284 -3.946 14.342 1.00 88.94 117 GLN A N 1
ATOM 897 C CA . GLN A 1 117 ? -4.185 -2.871 15.333 1.00 88.94 117 GLN A CA 1
ATOM 898 C C . GLN A 1 117 ? -4.489 -3.323 16.768 1.00 88.94 117 GLN A C 1
ATOM 900 O O . GLN A 1 117 ? -4.338 -2.504 17.681 1.00 88.94 117 GLN A O 1
ATOM 905 N N . LEU A 1 118 ? -4.921 -4.575 16.957 1.00 80.88 118 LEU A N 1
ATOM 906 C CA . LEU A 1 118 ? -5.142 -5.190 18.271 1.00 80.88 118 LEU A CA 1
ATOM 907 C C . LEU A 1 118 ? -3.804 -5.495 18.960 1.00 80.88 118 LEU A C 1
ATOM 909 O O . LEU A 1 118 ? -3.697 -5.178 20.168 1.00 80.88 118 LEU A O 1
#